Protein AF-A0A971RQ52-F1 (afdb_monomer)

Sequence (105 aa):
MNNKNRVVSRLRALEQRAQALRQQANAPQRPRDQDSVLWMSSLDIIGELLSVVEQLAADRINVGEEMPFACPHCHSSVAVPYEAVTQAAARCPACGETVLLANPT

Mean predicted aligned error: 14.5 Å

pLDDT: mean 77.42, std 12.71, range [38.72, 94.38]

Foldseek 3Di:
DDPVVVLVVLVVVLVVLVVVLVVLVPDPDDDPVVVVVSVVSVVVSVVSVVVSVVVVVVVCVPVPQWDFDQDPPPRDTDTFGVVCVVVQWTQDPVPRDIGRNPDDD

Solvent-accessible surface area (backbone atoms only — not comparable to full-atom values): 6282 Å² total; per-residue (Å²): 133,61,68,66,59,55,53,53,54,50,53,55,51,50,51,52,52,52,53,53,50,51,52,64,75,64,48,95,81,72,62,82,74,49,55,59,53,52,51,53,54,49,50,54,52,50,54,53,49,49,52,51,50,50,51,52,48,64,69,39,65,62,73,79,37,46,41,88,42,70,38,90,87,77,70,46,78,40,77,41,50,45,68,29,59,77,67,29,42,38,68,37,88,89,79,67,50,75,43,70,48,76,77,86,125

Structure (mmCIF, N/CA/C/O backbone):
data_AF-A0A971RQ52-F1
#
_entry.id   AF-A0A971RQ52-F1
#
loop_
_atom_site.group_PDB
_atom_site.id
_atom_site.type_symbol
_atom_site.label_atom_id
_atom_site.label_alt_id
_atom_site.label_comp_id
_atom_site.label_asym_id
_atom_site.label_entity_id
_atom_site.label_seq_id
_atom_site.pdbx_PDB_ins_code
_atom_site.Cartn_x
_atom_site.Cartn_y
_atom_site.Cartn_z
_atom_site.occupancy
_atom_site.B_iso_or_equiv
_atom_site.auth_seq_id
_atom_site.auth_comp_id
_atom_site.auth_asym_id
_atom_site.auth_atom_id
_atom_site.pdbx_PDB_model_num
ATOM 1 N N . MET A 1 1 ? -7.376 -8.516 -11.786 1.00 51.00 1 MET A N 1
ATOM 2 C CA . MET A 1 1 ? -7.692 -7.426 -10.828 1.00 51.00 1 MET A CA 1
ATOM 3 C C . MET A 1 1 ? -6.418 -6.633 -10.566 1.00 51.00 1 MET A C 1
ATOM 5 O O . MET A 1 1 ? -5.394 -7.252 -10.327 1.00 51.00 1 MET A O 1
ATOM 9 N N . ASN A 1 2 ? -6.457 -5.301 -10.677 1.00 67.25 2 ASN A N 1
ATOM 10 C CA . ASN A 1 2 ? -5.288 -4.420 -10.522 1.00 67.25 2 ASN A CA 1
ATOM 11 C C . ASN A 1 2 ? -4.783 -4.429 -9.060 1.00 67.25 2 ASN A C 1
ATOM 13 O O . ASN A 1 2 ? -5.599 -4.291 -8.144 1.00 67.25 2 ASN A O 1
ATOM 17 N N . ASN A 1 3 ? -3.469 -4.579 -8.847 1.00 69.81 3 ASN A N 1
ATOM 18 C CA . ASN A 1 3 ? -2.820 -4.630 -7.528 1.00 69.81 3 ASN A CA 1
ATOM 19 C C . ASN A 1 3 ? -3.196 -3.415 -6.651 1.00 69.81 3 ASN A C 1
ATOM 21 O O . ASN A 1 3 ? -3.558 -3.554 -5.482 1.00 69.81 3 ASN A O 1
ATOM 25 N N . LYS A 1 4 ? -3.317 -2.236 -7.277 1.00 71.81 4 LYS A N 1
ATOM 26 C CA . LYS A 1 4 ? -3.817 -1.006 -6.647 1.00 71.81 4 LYS A CA 1
ATOM 27 C C . LYS A 1 4 ? -5.192 -1.178 -5.990 1.00 71.81 4 LYS A C 1
ATOM 29 O O . LYS A 1 4 ? -5.390 -0.751 -4.857 1.00 71.81 4 LYS A O 1
ATOM 34 N N . ASN A 1 5 ? -6.147 -1.815 -6.671 1.00 77.38 5 ASN A N 1
ATOM 35 C CA . ASN A 1 5 ? -7.508 -1.978 -6.143 1.00 77.38 5 ASN A CA 1
ATOM 36 C C . ASN A 1 5 ? -7.526 -2.909 -4.925 1.00 77.38 5 ASN A C 1
ATOM 38 O O . ASN A 1 5 ? -8.288 -2.682 -3.986 1.00 77.38 5 ASN A O 1
ATOM 42 N N . ARG A 1 6 ? -6.652 -3.923 -4.917 1.00 80.25 6 ARG A N 1
ATOM 43 C CA . ARG A 1 6 ? -6.488 -4.842 -3.787 1.00 80.25 6 ARG A CA 1
ATOM 44 C C . ARG A 1 6 ? -5.914 -4.114 -2.571 1.00 80.25 6 ARG A C 1
ATOM 46 O O . ARG A 1 6 ? -6.480 -4.222 -1.486 1.00 80.25 6 ARG A O 1
ATOM 53 N N . VAL A 1 7 ? -4.867 -3.311 -2.750 1.00 83.69 7 VAL A N 1
ATOM 54 C CA . VAL A 1 7 ? -4.279 -2.514 -1.662 1.00 83.69 7 VAL A CA 1
ATOM 55 C C . VAL A 1 7 ? -5.283 -1.509 -1.094 1.00 83.69 7 VAL A C 1
ATOM 57 O O . VAL A 1 7 ? -5.482 -1.456 0.118 1.00 83.69 7 VAL A O 1
ATOM 60 N N . VAL A 1 8 ? -5.989 -0.773 -1.956 1.00 85.12 8 VAL A N 1
ATOM 61 C CA . VAL A 1 8 ? -7.008 0.199 -1.527 1.00 85.12 8 VAL A CA 1
ATOM 62 C C . VAL A 1 8 ? -8.131 -0.476 -0.735 1.00 85.12 8 VAL A C 1
ATOM 64 O O . VAL A 1 8 ? -8.551 0.049 0.295 1.00 85.12 8 VAL A O 1
ATOM 67 N N . SER A 1 9 ? -8.597 -1.657 -1.163 1.00 86.44 9 SER A N 1
ATOM 68 C CA . SER A 1 9 ? -9.614 -2.399 -0.404 1.00 86.44 9 SER A CA 1
ATOM 69 C C . SER A 1 9 ? -9.130 -2.828 0.984 1.00 86.44 9 SER A C 1
ATOM 71 O O . SER A 1 9 ? -9.886 -2.719 1.947 1.00 86.44 9 SER A O 1
ATOM 73 N N . ARG A 1 10 ? -7.862 -3.245 1.109 1.00 90.31 10 ARG A N 1
ATOM 74 C CA . ARG A 1 10 ? -7.265 -3.654 2.388 1.00 90.31 10 ARG A CA 1
ATOM 75 C C . ARG A 1 10 ? -7.095 -2.472 3.337 1.00 90.31 10 ARG A C 1
ATOM 77 O O . ARG A 1 10 ? -7.465 -2.575 4.500 1.00 90.31 10 ARG A O 1
ATOM 84 N N . LEU A 1 11 ? -6.619 -1.330 2.836 1.00 89.00 11 LEU A N 1
ATOM 85 C CA . LEU A 1 11 ? -6.492 -0.105 3.634 1.00 89.00 11 LEU A CA 1
ATOM 86 C C . LEU A 1 11 ? -7.840 0.362 4.184 1.00 89.00 11 LEU A C 1
ATOM 88 O O . LEU A 1 11 ? -7.943 0.672 5.368 1.00 89.00 11 LEU A O 1
ATOM 92 N N . ARG A 1 12 ? -8.893 0.345 3.358 1.00 92.25 12 ARG A N 1
ATOM 93 C CA . ARG A 1 12 ? -10.243 0.71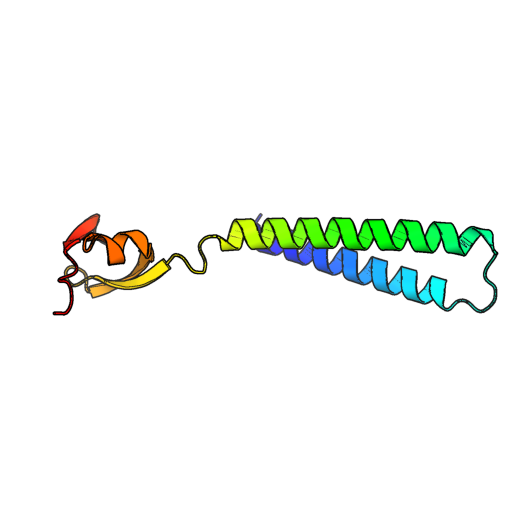2 3.807 1.00 92.25 12 ARG A CA 1
ATOM 94 C C . ARG A 1 12 ? -10.765 -0.243 4.888 1.00 92.25 12 ARG A C 1
ATOM 96 O O . ARG A 1 12 ? -11.385 0.207 5.847 1.00 92.25 12 ARG A O 1
ATOM 103 N N . ALA A 1 13 ? -10.496 -1.543 4.763 1.00 92.50 13 ALA A N 1
ATOM 104 C CA . ALA A 1 13 ? -10.867 -2.524 5.783 1.00 92.50 13 ALA A CA 1
ATOM 105 C C . ALA A 1 13 ? -10.103 -2.309 7.105 1.00 92.50 13 ALA A C 1
ATOM 107 O O . ALA A 1 13 ? -10.697 -2.389 8.182 1.00 92.50 13 ALA A O 1
ATOM 108 N N . LEU A 1 14 ? -8.807 -1.986 7.037 1.00 92.75 14 LEU A N 1
ATOM 109 C CA . LEU A 1 14 ? -7.997 -1.656 8.214 1.00 92.75 14 LEU A CA 1
ATOM 110 C C . LEU A 1 14 ? -8.495 -0.399 8.921 1.00 92.75 14 LEU A C 1
ATOM 112 O O . LEU A 1 14 ? -8.604 -0.384 10.146 1.00 92.75 14 LEU A O 1
ATOM 116 N N . GLU A 1 15 ? -8.849 0.633 8.160 1.00 92.31 15 GLU A N 1
ATOM 117 C CA . GLU A 1 15 ? -9.408 1.866 8.704 1.00 92.31 15 GLU A CA 1
ATOM 118 C C . GLU A 1 15 ? -10.721 1.608 9.455 1.00 92.31 15 GLU A C 1
ATOM 120 O O . GLU A 1 15 ? -10.879 2.054 10.593 1.00 92.31 15 GLU A O 1
ATOM 125 N N . GLN A 1 16 ? -11.631 0.822 8.871 1.00 94.38 16 GLN A N 1
ATOM 126 C CA . GLN A 1 16 ? -12.887 0.435 9.520 1.00 94.38 16 GLN A CA 1
ATOM 127 C C . GLN A 1 16 ? -12.647 -0.334 10.826 1.00 94.38 16 GLN A C 1
ATOM 129 O O . GLN A 1 16 ? -13.270 -0.036 11.846 1.00 94.38 16 GLN A O 1
ATOM 134 N N . ARG A 1 17 ? -11.707 -1.289 10.828 1.00 94.00 17 ARG A N 1
ATOM 135 C CA . ARG A 1 17 ? -11.333 -2.050 12.032 1.00 94.00 17 ARG A CA 1
ATOM 136 C C . ARG A 1 17 ? -10.726 -1.152 13.107 1.00 94.00 17 ARG A C 1
ATOM 138 O O . ARG A 1 17 ? -11.089 -1.279 14.272 1.00 94.00 17 ARG A O 1
ATOM 145 N N . ALA A 1 18 ? -9.862 -0.212 12.730 1.00 91.25 18 ALA A N 1
ATOM 146 C CA . ALA A 1 18 ? -9.271 0.746 13.660 1.00 91.25 18 ALA A CA 1
ATOM 147 C C . ALA A 1 18 ? -10.323 1.687 14.268 1.00 91.25 18 ALA A C 1
ATOM 149 O O . ALA A 1 18 ? -10.275 1.981 15.462 1.00 91.25 18 ALA A O 1
ATOM 150 N N . GLN A 1 19 ? -11.299 2.138 13.475 1.00 91.88 19 GLN A N 1
ATOM 151 C CA . GLN A 1 19 ? -12.418 2.944 13.969 1.00 91.88 19 GLN A CA 1
ATOM 152 C C . GLN A 1 19 ? -13.292 2.158 14.953 1.00 91.88 19 GLN A C 1
ATOM 154 O O . GLN A 1 19 ? -13.595 2.669 16.031 1.00 91.88 19 GLN A O 1
ATOM 159 N N . ALA A 1 20 ? -13.640 0.909 14.631 1.00 90.75 20 ALA A N 1
ATOM 160 C CA . ALA A 1 20 ? -14.389 0.037 15.534 1.00 90.75 20 ALA A CA 1
ATOM 161 C C . ALA A 1 20 ? -13.627 -0.209 16.847 1.00 90.75 20 ALA A C 1
ATOM 163 O O . ALA A 1 20 ? -14.201 -0.100 17.931 1.00 90.75 20 ALA A O 1
ATOM 164 N N . LEU A 1 21 ? -12.315 -0.452 16.764 1.00 89.69 21 LEU A N 1
ATOM 165 C CA . LEU A 1 21 ? -11.467 -0.646 17.937 1.00 89.69 21 LEU A CA 1
ATOM 166 C C . LEU A 1 21 ? -11.418 0.608 18.820 1.00 89.69 21 LEU A C 1
ATOM 168 O O . LEU A 1 21 ? -11.515 0.504 20.039 1.00 89.69 21 LEU A O 1
ATOM 172 N N . ARG A 1 22 ? -11.347 1.805 18.222 1.00 87.69 22 ARG A N 1
ATOM 173 C CA . ARG A 1 22 ? -11.417 3.082 18.956 1.00 87.69 22 ARG A CA 1
ATOM 174 C C . ARG A 1 22 ? -12.754 3.283 19.664 1.00 87.69 22 ARG A C 1
ATOM 176 O O . ARG A 1 22 ? -12.771 3.804 20.772 1.00 87.69 22 ARG A O 1
ATOM 183 N N . GLN A 1 23 ? -13.866 2.880 19.052 1.00 89.31 23 GLN A N 1
ATOM 184 C CA . GLN A 1 23 ? -15.183 2.966 19.691 1.00 89.31 23 GLN A CA 1
ATOM 185 C C . GLN A 1 23 ? -15.268 2.044 20.911 1.00 89.31 23 GLN A C 1
ATOM 187 O O . GLN A 1 23 ? -15.712 2.471 21.975 1.00 89.31 23 GLN A O 1
ATOM 192 N N . GLN A 1 24 ? -14.763 0.814 20.794 1.00 86.31 24 GLN A N 1
ATOM 193 C CA . GLN A 1 24 ? -14.667 -0.123 21.919 1.00 86.31 24 GLN A CA 1
ATOM 194 C C . GLN A 1 24 ? -13.729 0.412 23.015 1.00 86.31 24 GLN A C 1
ATOM 196 O O . GLN A 1 24 ? -14.050 0.360 24.205 1.00 86.31 24 GLN A O 1
ATOM 201 N N . ALA A 1 25 ? -12.615 1.027 22.612 1.00 84.69 25 ALA A N 1
ATOM 202 C CA . ALA A 1 25 ? -11.663 1.695 23.493 1.00 84.69 25 ALA A CA 1
ATOM 203 C C . ALA A 1 25 ? -12.165 3.025 24.095 1.00 84.69 25 ALA A C 1
ATOM 205 O O . ALA A 1 25 ? -11.462 3.617 24.910 1.00 84.69 25 ALA A O 1
ATOM 206 N N . ASN A 1 26 ? -13.375 3.477 23.764 1.00 86.12 26 ASN A N 1
ATOM 207 C CA . ASN A 1 26 ? -14.022 4.638 24.382 1.00 86.12 26 ASN A CA 1
ATOM 208 C C . ASN A 1 26 ? -15.330 4.266 25.101 1.00 86.12 26 ASN A C 1
ATOM 210 O O . ASN A 1 26 ? -16.029 5.144 25.604 1.00 86.12 26 ASN A O 1
ATOM 214 N N . ALA A 1 27 ? -15.676 2.975 25.166 1.00 84.38 27 ALA A N 1
ATOM 215 C CA . ALA A 1 27 ? -16.893 2.526 25.827 1.00 84.38 27 ALA A CA 1
ATOM 216 C C . ALA A 1 27 ? -16.832 2.791 27.352 1.00 84.38 27 ALA A C 1
ATOM 218 O O . ALA A 1 27 ? -15.829 2.442 27.983 1.00 84.38 27 ALA A O 1
ATOM 219 N N . PRO A 1 28 ? -17.891 3.371 27.954 1.00 70.62 28 PRO A N 1
ATOM 220 C CA . PRO A 1 28 ? -17.901 3.824 29.352 1.00 70.62 28 PRO A CA 1
ATOM 221 C C . PRO A 1 28 ? -17.942 2.696 30.397 1.00 70.62 28 PRO A C 1
ATOM 223 O O . PRO A 1 28 ? -17.707 2.948 31.575 1.00 70.62 28 PRO A O 1
ATOM 226 N N . GLN A 1 29 ? -18.224 1.455 29.996 1.00 68.44 29 GLN A N 1
ATOM 227 C CA . GLN A 1 29 ? -18.200 0.280 30.871 1.00 68.44 29 GLN A CA 1
ATOM 228 C C . GLN A 1 29 ? -17.379 -0.813 30.196 1.00 68.44 29 GLN A C 1
ATOM 230 O O . GLN A 1 29 ? -17.898 -1.571 29.377 1.00 68.44 29 GLN A O 1
ATOM 235 N N . ARG A 1 30 ? -16.081 -0.858 30.510 1.00 70.88 30 ARG A N 1
ATOM 236 C CA . ARG A 1 30 ? -15.155 -1.826 29.925 1.00 70.88 30 ARG A CA 1
ATOM 237 C C . ARG A 1 30 ? -14.712 -2.868 30.963 1.00 70.88 30 ARG A C 1
ATOM 239 O O . ARG A 1 30 ? -14.160 -2.480 31.993 1.00 70.88 30 ARG A O 1
ATOM 246 N N . PRO A 1 31 ? -14.942 -4.173 30.735 1.00 74.44 31 PRO A N 1
ATOM 247 C CA . PRO A 1 31 ? -14.378 -5.237 31.559 1.00 74.44 31 PRO A CA 1
ATOM 248 C C . PRO A 1 31 ? -12.845 -5.233 31.499 1.00 74.44 31 PRO A C 1
ATOM 250 O O . PRO A 1 31 ? -12.266 -4.987 30.444 1.00 74.44 31 PRO A O 1
ATOM 253 N N . ARG A 1 32 ? -12.185 -5.565 32.613 1.00 67.06 32 ARG A N 1
ATOM 254 C CA . ARG A 1 32 ? -10.714 -5.558 32.748 1.00 67.06 32 ARG A CA 1
ATOM 255 C C . ARG A 1 32 ? -9.999 -6.492 31.757 1.00 67.06 32 ARG A C 1
ATOM 257 O O . ARG A 1 32 ? -8.908 -6.175 31.303 1.00 67.06 32 ARG A O 1
ATOM 264 N N . ASP A 1 33 ? -10.644 -7.592 31.370 1.00 75.19 33 ASP A N 1
ATOM 265 C CA . ASP A 1 33 ? -10.113 -8.548 30.384 1.00 75.19 33 ASP A CA 1
ATOM 266 C C . ASP A 1 33 ? -10.195 -8.030 28.937 1.00 75.19 33 ASP A C 1
ATOM 268 O O . ASP A 1 33 ? -9.563 -8.573 28.030 1.00 75.19 33 ASP A O 1
ATOM 272 N N . GLN A 1 34 ? -10.953 -6.955 28.696 1.00 79.38 34 GLN A N 1
ATOM 273 C CA . GLN A 1 34 ? -11.123 -6.389 27.362 1.00 79.38 34 GLN A CA 1
ATOM 274 C C . GLN A 1 34 ? -9.897 -5.581 26.918 1.00 79.38 34 GLN A C 1
ATOM 276 O O . GLN A 1 34 ? -9.644 -5.485 25.721 1.00 79.38 34 GLN A O 1
ATOM 281 N N . ASP A 1 35 ? -9.089 -5.057 27.843 1.00 80.25 35 ASP A N 1
ATOM 282 C CA . ASP A 1 35 ? -7.897 -4.275 27.494 1.00 80.25 35 ASP A CA 1
A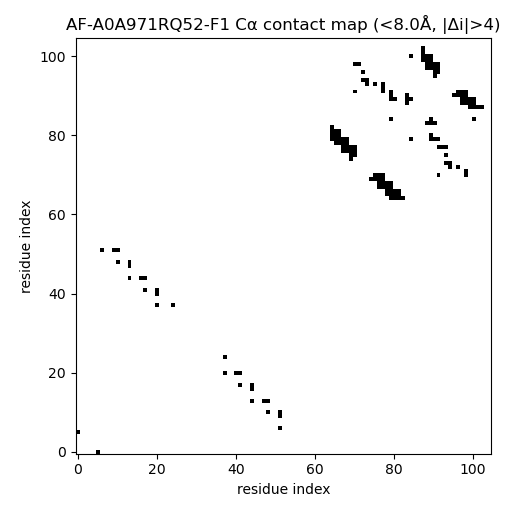TOM 283 C C . ASP A 1 35 ? -6.812 -5.133 26.821 1.00 80.25 35 ASP A C 1
ATOM 285 O O . ASP A 1 35 ? -6.178 -4.685 25.864 1.00 80.25 35 ASP A O 1
ATOM 289 N N . SER A 1 36 ? -6.650 -6.396 27.231 1.00 84.75 36 SER A N 1
ATOM 290 C CA . SER A 1 36 ? -5.746 -7.344 26.560 1.00 84.75 36 SER A CA 1
ATOM 291 C C . SER A 1 36 ? -6.217 -7.685 25.145 1.00 84.75 36 SER A C 1
ATOM 293 O O . SER A 1 36 ? -5.409 -7.748 24.220 1.00 84.75 36 SER A O 1
ATOM 295 N N . VAL A 1 37 ? -7.530 -7.845 24.956 1.00 86.19 37 VAL A N 1
ATOM 296 C CA . VAL A 1 37 ? -8.131 -8.105 23.639 1.00 86.19 37 VAL A CA 1
ATOM 297 C C . VAL A 1 37 ? -7.979 -6.892 22.720 1.00 86.19 37 VAL A C 1
ATOM 299 O O . VAL A 1 37 ? -7.649 -7.049 21.542 1.00 86.19 37 VAL A O 1
ATOM 302 N N . LEU A 1 38 ? -8.165 -5.679 23.249 1.00 87.44 38 LEU A N 1
ATOM 303 C CA . LEU A 1 38 ? -7.953 -4.435 22.507 1.00 87.44 38 LEU A CA 1
ATOM 304 C C . LEU A 1 38 ? -6.488 -4.274 22.095 1.00 87.44 38 LEU A C 1
ATOM 306 O O . LEU A 1 38 ? -6.208 -3.921 20.950 1.00 87.44 38 LEU A O 1
ATOM 310 N N . TRP A 1 39 ? -5.562 -4.578 23.006 1.00 86.25 39 TRP A N 1
ATOM 311 C CA . TRP A 1 39 ? -4.131 -4.557 22.730 1.00 86.25 39 TRP A CA 1
ATOM 312 C C . TRP A 1 39 ? -3.751 -5.541 21.617 1.00 86.25 39 TRP A C 1
ATOM 314 O O . TRP A 1 39 ? -3.159 -5.130 20.621 1.00 86.25 39 TRP A O 1
ATOM 324 N N . MET A 1 40 ? -4.161 -6.808 21.717 1.00 88.44 40 MET A N 1
ATOM 325 C CA . MET A 1 40 ? -3.910 -7.810 20.669 1.00 88.44 40 MET A CA 1
ATOM 326 C C . MET A 1 40 ? -4.506 -7.388 19.321 1.00 88.44 40 MET A C 1
ATOM 328 O O . MET A 1 40 ? -3.814 -7.398 18.308 1.00 88.44 40 MET A O 1
ATOM 332 N N . SER A 1 41 ? -5.748 -6.899 19.321 1.00 89.38 41 SER A N 1
ATOM 333 C CA . SER A 1 41 ? -6.411 -6.413 18.106 1.00 89.38 41 SER A CA 1
ATOM 334 C C . SER A 1 41 ? -5.687 -5.213 17.484 1.00 89.38 41 SER A C 1
ATOM 336 O O . SER A 1 41 ? -5.664 -5.063 16.263 1.00 89.38 41 SER A O 1
ATOM 338 N N . SER A 1 42 ? -5.081 -4.349 18.305 1.00 86.88 42 SER A N 1
ATOM 339 C CA . SER A 1 42 ? -4.270 -3.231 17.817 1.00 86.88 42 SER A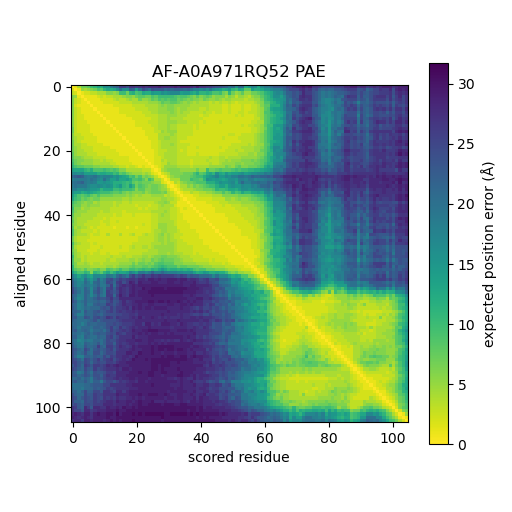 CA 1
ATOM 340 C C . SER A 1 42 ? -2.981 -3.709 17.143 1.00 86.88 42 SER A C 1
ATOM 342 O O . SER A 1 42 ? -2.623 -3.189 16.085 1.00 86.88 42 SER A O 1
ATOM 344 N N . LEU A 1 43 ? -2.332 -4.740 17.695 1.00 90.75 43 LEU A N 1
ATOM 345 C CA . LEU A 1 43 ? -1.127 -5.336 17.120 1.00 90.75 43 LEU A CA 1
ATOM 346 C C . LEU A 1 43 ? -1.422 -6.020 15.781 1.00 90.75 43 LEU A C 1
ATOM 348 O O . LEU A 1 43 ? -0.647 -5.853 14.842 1.00 90.75 43 LEU A O 1
ATOM 352 N N . ASP A 1 44 ? -2.565 -6.696 15.654 1.00 91.12 44 ASP A N 1
ATOM 353 C CA . ASP A 1 44 ? -2.996 -7.305 14.390 1.00 91.12 44 ASP A CA 1
ATOM 354 C C . ASP A 1 44 ? -3.204 -6.255 13.287 1.00 91.12 44 ASP A C 1
ATOM 356 O O . ASP A 1 44 ? -2.776 -6.442 12.147 1.00 91.12 44 ASP A O 1
ATOM 360 N N . ILE A 1 45 ? -3.834 -5.120 13.622 1.00 89.88 45 ILE A N 1
ATOM 361 C CA . IL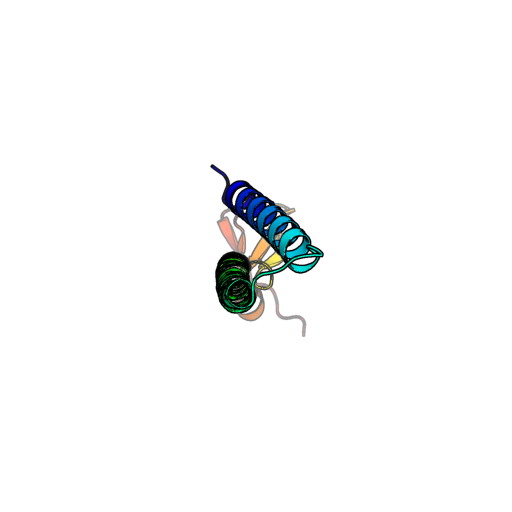E A 1 45 ? -4.032 -4.007 12.679 1.00 89.88 45 ILE A CA 1
ATOM 362 C C . ILE A 1 45 ? -2.684 -3.418 12.250 1.00 89.88 45 ILE A C 1
ATOM 364 O O . ILE A 1 45 ? -2.484 -3.148 11.065 1.00 89.88 45 ILE A O 1
ATOM 368 N N . ILE A 1 46 ? -1.755 -3.225 13.192 1.00 89.00 46 ILE A N 1
ATOM 369 C CA . ILE A 1 46 ? -0.414 -2.702 12.901 1.00 89.00 46 ILE A CA 1
ATOM 370 C C . ILE A 1 46 ? 0.365 -3.678 12.011 1.00 89.00 46 ILE A C 1
ATOM 372 O O . ILE A 1 46 ? 0.953 -3.250 11.020 1.00 89.00 46 ILE A O 1
ATOM 376 N N . GLY A 1 47 ? 0.338 -4.977 12.315 1.00 89.88 47 GLY A N 1
ATOM 377 C CA . GLY A 1 47 ? 1.017 -6.001 11.519 1.00 89.88 47 GLY A CA 1
ATOM 378 C C . GLY A 1 47 ? 0.494 -6.067 10.084 1.00 89.88 47 GLY A C 1
ATOM 379 O O . GLY A 1 47 ? 1.269 -6.115 9.128 1.00 89.88 47 GLY A O 1
ATOM 380 N N . GLU A 1 48 ? -0.824 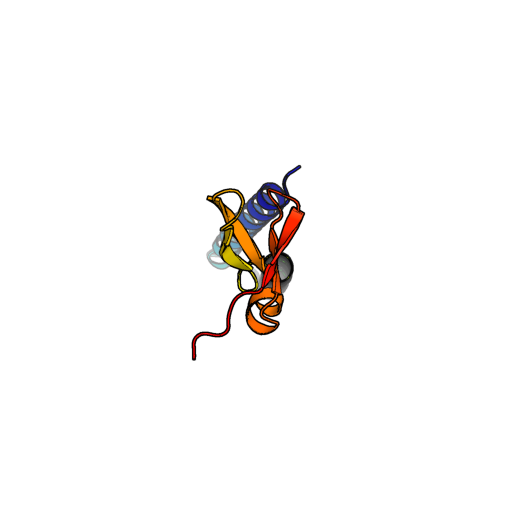-5.988 9.901 1.00 90.88 48 GLU A N 1
ATOM 381 C CA . GLU A 1 48 ? -1.412 -5.977 8.563 1.00 90.88 48 GLU A CA 1
ATOM 382 C C . GLU A 1 48 ? -1.117 -4.671 7.805 1.00 90.88 48 GLU A C 1
ATOM 384 O O . GLU A 1 48 ? -0.864 -4.713 6.597 1.00 90.88 48 GLU A O 1
ATOM 389 N N . LEU A 1 49 ? -1.081 -3.523 8.493 1.00 89.62 49 LEU A N 1
ATOM 390 C CA . LEU A 1 49 ? -0.660 -2.251 7.900 1.00 89.62 49 LEU A CA 1
ATOM 391 C C . LEU A 1 49 ? 0.796 -2.313 7.425 1.00 89.62 49 LEU A C 1
ATOM 393 O O . LEU A 1 49 ? 1.073 -1.909 6.297 1.00 89.62 49 LEU A O 1
ATOM 397 N N . LEU A 1 50 ? 1.704 -2.851 8.244 1.00 85.31 50 LEU A N 1
ATOM 398 C CA . LEU A 1 50 ? 3.106 -3.052 7.871 1.00 85.31 50 LEU A CA 1
ATOM 399 C C . LEU A 1 50 ? 3.222 -3.943 6.633 1.00 85.31 50 LEU A C 1
ATOM 401 O O . LEU A 1 50 ? 3.890 -3.561 5.682 1.00 85.31 50 LEU A O 1
ATOM 405 N N . SER A 1 51 ? 2.475 -5.048 6.572 1.00 87.38 51 SER A N 1
ATOM 406 C CA . SER A 1 51 ? 2.436 -5.913 5.386 1.00 87.38 51 SER A CA 1
ATOM 407 C C . SER A 1 51 ? 1.946 -5.184 4.125 1.00 87.38 51 SER A C 1
ATOM 409 O O . SER A 1 51 ? 2.455 -5.415 3.028 1.00 87.38 51 SER A O 1
ATOM 411 N N . VAL A 1 52 ? 0.955 -4.292 4.244 1.00 85.62 52 VAL A N 1
ATOM 412 C CA . VAL A 1 52 ? 0.502 -3.457 3.116 1.00 85.62 52 VAL A CA 1
ATOM 413 C C . VAL A 1 52 ? 1.583 -2.457 2.701 1.00 85.62 52 VAL A C 1
ATOM 415 O O . VAL A 1 52 ? 1.792 -2.255 1.505 1.00 85.62 52 VAL A O 1
ATOM 418 N N . VAL A 1 53 ? 2.271 -1.844 3.664 1.00 81.19 53 VAL A N 1
ATOM 419 C CA . VAL A 1 53 ? 3.376 -0.911 3.406 1.00 81.19 53 VAL A CA 1
ATOM 420 C C . VAL A 1 53 ? 4.548 -1.625 2.741 1.00 81.19 53 VAL A C 1
ATOM 422 O O . VAL A 1 53 ? 5.080 -1.098 1.776 1.00 81.19 53 VAL A O 1
ATOM 425 N N . GLU A 1 54 ? 4.908 -2.827 3.182 1.00 80.62 54 GLU A N 1
ATOM 426 C CA . GLU A 1 54 ? 5.950 -3.652 2.564 1.00 80.62 54 GLU A CA 1
ATOM 427 C C . GLU A 1 54 ? 5.588 -4.052 1.136 1.00 80.62 54 GLU A C 1
ATOM 429 O O . GLU A 1 54 ? 6.432 -3.962 0.253 1.00 80.62 54 GLU A O 1
ATOM 434 N N . GLN A 1 55 ? 4.331 -4.424 0.871 1.00 78.00 55 GLN A N 1
ATOM 435 C CA . GLN A 1 55 ? 3.868 -4.693 -0.496 1.00 78.00 55 GLN A CA 1
ATOM 436 C C . GLN A 1 55 ? 3.954 -3.447 -1.377 1.00 78.00 55 GLN A C 1
ATOM 438 O O . GLN A 1 55 ? 4.450 -3.518 -2.493 1.00 78.00 55 GLN A O 1
ATOM 443 N N . LEU A 1 56 ? 3.527 -2.292 -0.862 1.00 73.31 56 LEU A N 1
ATOM 444 C CA . LEU A 1 56 ? 3.649 -1.019 -1.569 1.00 73.31 56 LEU A CA 1
ATOM 445 C C . LEU A 1 56 ? 5.104 -0.592 -1.763 1.00 73.31 56 LEU A C 1
ATOM 447 O O . LEU A 1 56 ? 5.406 0.035 -2.769 1.00 73.31 56 LEU A O 1
ATOM 451 N N . ALA A 1 57 ? 5.985 -0.886 -0.808 1.00 68.00 57 ALA A N 1
ATOM 452 C CA . ALA A 1 57 ? 7.409 -0.591 -0.878 1.00 68.00 57 ALA A CA 1
ATOM 453 C C . ALA A 1 57 ? 8.107 -1.504 -1.890 1.00 68.00 57 ALA A C 1
ATOM 455 O O . ALA A 1 57 ? 8.873 -1.005 -2.703 1.00 68.00 57 ALA A O 1
ATOM 456 N N . ALA A 1 58 ? 7.776 -2.797 -1.899 1.00 66.12 58 ALA A N 1
ATOM 457 C CA . ALA A 1 58 ? 8.230 -3.760 -2.896 1.00 66.12 58 ALA A CA 1
ATOM 458 C C . ALA A 1 58 ? 7.737 -3.386 -4.303 1.00 66.12 58 ALA A C 1
ATOM 460 O O . ALA A 1 58 ? 8.516 -3.409 -5.250 1.00 66.12 58 ALA A O 1
ATOM 461 N N . ASP A 1 59 ? 6.483 -2.940 -4.431 1.00 60.91 59 ASP A N 1
ATOM 462 C CA . ASP A 1 59 ? 5.946 -2.393 -5.682 1.00 60.91 59 ASP A CA 1
ATOM 463 C C . ASP A 1 59 ? 6.578 -1.028 -6.043 1.00 60.91 59 ASP A C 1
ATOM 465 O O . ASP A 1 59 ? 6.606 -0.643 -7.212 1.00 60.91 59 ASP A O 1
ATOM 469 N N . ARG A 1 60 ? 7.090 -0.280 -5.053 1.00 49.22 60 ARG A N 1
ATOM 470 C CA . ARG A 1 60 ? 7.796 1.004 -5.221 1.00 49.22 60 ARG A CA 1
ATOM 471 C C . ARG A 1 60 ? 9.297 0.879 -5.452 1.00 49.22 60 ARG A C 1
ATOM 473 O O . ARG A 1 60 ? 9.910 1.923 -5.680 1.00 49.22 60 ARG A O 1
ATOM 480 N N . ILE A 1 61 ? 9.874 -0.325 -5.487 1.00 46.41 61 ILE A N 1
ATOM 481 C CA . ILE A 1 61 ? 11.274 -0.485 -5.915 1.00 46.41 61 ILE A CA 1
ATOM 482 C C . ILE A 1 61 ? 11.480 0.091 -7.335 1.00 46.41 61 ILE A C 1
ATOM 484 O O . ILE A 1 61 ? 12.550 0.598 -7.621 1.00 46.41 61 ILE A O 1
ATOM 488 N N . ASN A 1 62 ? 10.428 0.257 -8.149 1.00 49.56 62 ASN A N 1
ATOM 489 C CA . ASN A 1 62 ? 10.546 0.898 -9.469 1.00 49.56 62 ASN A CA 1
ATOM 490 C C . ASN A 1 62 ? 10.210 2.405 -9.537 1.00 49.56 62 ASN A C 1
ATOM 492 O O . ASN A 1 62 ? 10.265 2.982 -10.617 1.00 49.56 62 ASN A O 1
ATOM 496 N N . VAL A 1 63 ? 9.832 3.084 -8.443 1.00 45.16 63 VAL A N 1
ATOM 497 C CA . VAL A 1 63 ? 9.363 4.497 -8.523 1.00 45.16 63 VAL A CA 1
ATOM 498 C C . VAL A 1 63 ? 10.493 5.520 -8.312 1.00 45.16 63 VAL A C 1
ATOM 500 O O . VAL A 1 63 ? 10.300 6.712 -8.539 1.00 45.16 63 VAL A O 1
ATOM 503 N N . GLY A 1 64 ? 11.683 5.065 -7.913 1.00 50.22 64 GLY A N 1
ATOM 504 C CA . GLY A 1 64 ? 12.909 5.875 -7.866 1.00 50.22 64 GLY A CA 1
ATOM 505 C C . GLY A 1 64 ? 14.001 5.414 -8.833 1.00 50.22 64 GLY A C 1
ATOM 506 O O . GLY A 1 64 ? 14.970 6.141 -9.026 1.00 50.22 64 GLY A O 1
ATOM 507 N N . GLU A 1 65 ? 13.844 4.231 -9.432 1.00 56.84 65 GLU A N 1
ATOM 508 C CA . GLU A 1 65 ? 14.814 3.683 -10.376 1.00 56.84 65 GLU A CA 1
ATOM 509 C C . GLU A 1 65 ? 14.578 4.181 -11.794 1.00 56.84 65 GLU A C 1
ATOM 511 O O . GLU A 1 65 ? 15.500 4.108 -12.575 1.00 56.84 65 GLU A O 1
ATOM 516 N N . GLU A 1 66 ? 13.418 4.729 -12.166 1.00 65.44 66 GLU A N 1
ATOM 517 C CA . GLU A 1 66 ? 13.192 5.164 -13.549 1.00 65.44 66 GLU A CA 1
ATOM 518 C C . GLU A 1 66 ? 13.235 6.692 -13.720 1.00 65.44 66 GLU A C 1
ATOM 520 O O . GLU A 1 66 ? 12.568 7.447 -13.012 1.00 65.44 66 GLU A O 1
ATOM 525 N N . MET A 1 67 ? 14.002 7.163 -14.706 1.00 70.38 67 MET A N 1
ATOM 526 C CA . MET A 1 67 ? 14.110 8.566 -15.102 1.00 70.38 67 MET A CA 1
ATOM 527 C C . MET A 1 67 ? 13.357 8.805 -16.423 1.00 70.38 67 MET A C 1
ATOM 529 O O . MET A 1 67 ? 13.442 7.976 -17.335 1.00 70.38 67 MET A O 1
ATOM 533 N N . PRO A 1 68 ? 12.635 9.935 -16.577 1.00 75.8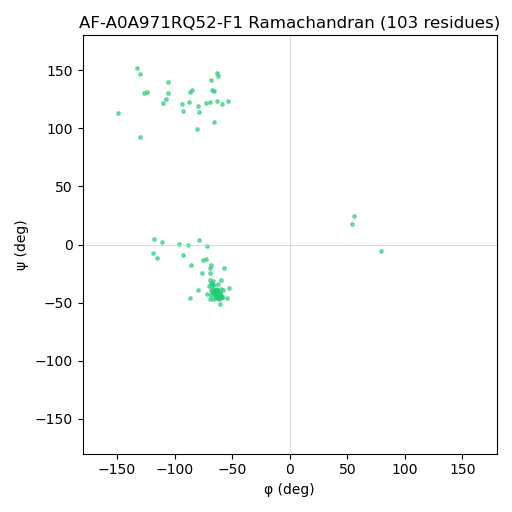1 68 PRO A N 1
ATOM 534 C CA . PRO A 1 68 ? 12.077 10.313 -17.869 1.00 75.81 68 PRO A CA 1
ATOM 535 C C . PRO A 1 68 ? 13.204 10.572 -18.876 1.00 75.81 68 PRO A C 1
ATOM 537 O O . PRO A 1 68 ? 14.065 11.424 -18.668 1.00 75.81 68 PRO A O 1
ATOM 540 N N . PHE A 1 69 ? 13.164 9.855 -19.991 1.00 79.19 69 PHE A N 1
ATOM 541 C CA . PHE A 1 69 ? 14.118 9.938 -21.086 1.00 79.19 69 PHE A CA 1
ATOM 542 C C . PHE A 1 69 ? 13.379 10.179 -22.403 1.00 79.19 69 PHE A C 1
ATOM 544 O O . PHE A 1 69 ? 12.425 9.477 -22.741 1.00 79.19 69 PHE A O 1
ATOM 551 N N . ALA A 1 70 ? 13.824 11.173 -23.169 1.00 81.94 70 ALA A N 1
ATOM 552 C CA . ALA A 1 70 ? 13.334 11.405 -24.520 1.00 81.94 70 ALA A CA 1
ATOM 553 C C . ALA A 1 70 ? 14.239 10.671 -25.511 1.00 81.94 70 ALA A C 1
ATOM 555 O O . ALA A 1 70 ? 15.413 11.011 -25.657 1.00 81.94 70 ALA A O 1
ATOM 556 N N . CYS A 1 71 ? 13.699 9.669 -26.206 1.00 81.12 71 CYS A N 1
ATOM 557 C CA . CYS A 1 71 ? 14.476 8.949 -27.205 1.00 81.12 71 CYS A CA 1
ATOM 558 C C . CYS A 1 71 ? 14.762 9.857 -28.416 1.00 81.12 71 CYS A C 1
ATOM 560 O O . CYS A 1 71 ? 13.812 10.304 -29.059 1.00 81.12 71 CYS A O 1
ATOM 562 N N . PRO A 1 72 ? 16.031 10.087 -28.799 1.00 81.19 72 PRO A N 1
ATOM 563 C CA . PRO A 1 72 ? 16.369 10.920 -29.953 1.00 81.19 72 PRO A CA 1
ATOM 564 C C . PRO A 1 72 ? 15.968 10.295 -31.296 1.00 81.19 72 PRO A C 1
ATOM 566 O O . PRO A 1 72 ? 15.909 11.006 -32.290 1.00 81.19 72 PRO A O 1
ATOM 569 N N . HIS A 1 73 ? 15.704 8.984 -31.345 1.00 84.00 73 HIS A N 1
ATOM 570 C CA . HIS A 1 73 ? 15.371 8.288 -32.590 1.00 84.00 73 HIS A CA 1
ATOM 571 C C . HIS A 1 73 ? 13.876 8.352 -32.923 1.00 84.00 73 HIS A C 1
ATOM 573 O O . HIS A 1 73 ? 13.497 8.632 -34.054 1.00 84.00 73 HIS A O 1
ATOM 579 N N . CYS A 1 74 ? 13.014 8.097 -31.936 1.00 84.88 74 CYS A N 1
ATOM 580 C CA . CYS A 1 74 ? 11.561 8.062 -32.130 1.00 84.88 74 CYS A CA 1
ATOM 581 C C . CYS A 1 74 ? 10.824 9.226 -31.457 1.00 84.88 74 CYS A C 1
ATOM 583 O O . CYS A 1 74 ? 9.595 9.256 -31.475 1.00 84.88 74 CYS A O 1
ATOM 585 N N . HIS A 1 75 ? 11.556 10.148 -30.822 1.00 84.69 75 HIS A N 1
ATOM 586 C CA . HIS A 1 75 ? 11.032 11.313 -30.098 1.00 84.69 75 HIS A CA 1
ATOM 587 C C . HIS A 1 75 ? 9.980 10.984 -29.027 1.00 84.69 75 HIS A C 1
ATOM 589 O O . HIS A 1 75 ? 9.250 11.860 -28.568 1.00 84.69 75 HIS A O 1
ATOM 595 N N . SER A 1 76 ? 9.904 9.719 -28.606 1.00 80.94 76 SER A N 1
ATOM 596 C CA . SER A 1 76 ? 8.984 9.269 -27.569 1.00 80.94 76 SER A CA 1
ATOM 597 C C . SER A 1 76 ? 9.595 9.503 -26.193 1.00 80.94 76 SER A C 1
ATOM 599 O O . SER A 1 76 ? 10.748 9.139 -25.945 1.00 80.94 76 SER A O 1
ATOM 601 N N . SER A 1 77 ? 8.801 10.078 -25.293 1.00 82.69 77 SER A N 1
ATOM 602 C CA . SER A 1 77 ? 9.132 10.176 -23.872 1.00 82.69 77 SER A CA 1
ATOM 603 C C . SER A 1 77 ? 8.828 8.846 -23.193 1.00 82.69 77 SER A C 1
ATOM 605 O O . SER A 1 77 ? 7.688 8.384 -23.201 1.00 82.69 77 SER A O 1
ATOM 607 N N . VAL A 1 78 ? 9.852 8.227 -22.621 1.00 77.88 78 VAL A N 1
ATOM 608 C CA . VAL A 1 78 ? 9.808 6.892 -22.017 1.00 77.88 78 VAL A CA 1
ATOM 609 C C . VAL A 1 78 ? 10.472 6.926 -20.642 1.00 77.88 78 VAL A C 1
ATOM 611 O O . VAL A 1 78 ? 11.343 7.754 -20.393 1.00 77.88 78 VAL A O 1
ATOM 614 N N . ALA A 1 79 ? 10.057 6.044 -19.739 1.00 79.44 79 ALA A N 1
ATOM 615 C CA . ALA A 1 79 ? 10.751 5.830 -18.473 1.00 79.44 79 ALA A CA 1
ATOM 616 C C . ALA A 1 79 ? 11.869 4.798 -18.699 1.00 79.44 79 ALA A C 1
ATOM 618 O O . ALA A 1 79 ? 11.631 3.776 -19.346 1.00 79.44 79 ALA A O 1
ATOM 619 N N . VAL A 1 80 ? 13.089 5.092 -18.244 1.00 75.06 80 VAL A N 1
ATOM 620 C CA . VAL A 1 80 ? 14.242 4.176 -18.328 1.00 75.06 80 VAL A CA 1
ATOM 621 C C . VAL A 1 80 ? 14.918 4.053 -16.966 1.00 75.06 80 VAL A C 1
ATOM 623 O O . VAL A 1 80 ? 14.959 5.050 -16.248 1.00 75.06 80 VAL A O 1
ATOM 626 N N . PRO A 1 81 ? 15.482 2.886 -16.612 1.00 75.56 81 PRO A N 1
ATOM 627 C CA . PRO A 1 81 ? 16.155 2.705 -15.332 1.00 75.56 81 PRO A CA 1
ATOM 628 C C . PRO A 1 81 ? 17.394 3.608 -15.187 1.00 75.56 81 PRO A C 1
ATOM 630 O O . PRO A 1 81 ? 18.096 3.904 -16.156 1.00 75.56 81 PRO A O 1
ATOM 633 N N . TYR A 1 82 ? 17.691 4.037 -13.969 1.00 70.19 82 TYR A N 1
ATOM 634 C CA . TYR A 1 82 ? 18.754 4.961 -13.602 1.00 70.19 82 TYR A CA 1
ATOM 635 C C . TYR A 1 82 ? 20.118 4.300 -13.794 1.00 70.19 82 TYR A C 1
ATOM 637 O O . TYR A 1 82 ? 21.083 4.949 -14.196 1.00 70.19 82 TYR A O 1
ATOM 645 N N . GLU A 1 83 ? 20.196 2.980 -13.621 1.00 67.94 83 GLU A N 1
ATOM 646 C CA . GLU A 1 83 ? 21.356 2.163 -13.971 1.00 67.94 83 GLU A CA 1
ATOM 647 C C . GLU A 1 83 ? 21.701 2.306 -15.457 1.00 67.94 83 GLU A C 1
ATOM 649 O O . GLU A 1 83 ? 22.870 2.424 -15.807 1.00 67.94 83 GLU A O 1
ATOM 654 N N . ALA A 1 84 ? 20.702 2.369 -16.343 1.00 68.50 84 ALA A N 1
ATOM 655 C CA . ALA A 1 84 ? 20.937 2.569 -17.773 1.00 68.50 84 ALA A CA 1
ATOM 656 C C . ALA A 1 84 ? 21.472 3.981 -18.075 1.00 68.50 84 ALA A C 1
ATOM 658 O O . ALA A 1 84 ? 22.305 4.166 -18.964 1.00 68.50 84 ALA A O 1
ATOM 659 N N . VAL A 1 85 ? 21.051 4.981 -17.294 1.00 65.50 85 VAL A N 1
ATOM 660 C CA . VAL A 1 85 ? 21.587 6.348 -17.381 1.00 65.50 85 VAL A CA 1
ATOM 661 C C . VAL A 1 85 ? 23.032 6.411 -16.881 1.00 65.50 85 VAL A C 1
ATOM 663 O O . VAL A 1 85 ? 23.894 6.951 -17.570 1.00 65.50 85 VAL A O 1
ATOM 666 N N . THR A 1 86 ? 23.328 5.812 -15.726 1.00 62.12 86 THR A N 1
ATOM 667 C CA . THR A 1 86 ? 24.689 5.771 -15.155 1.00 62.12 86 THR A CA 1
ATOM 668 C C . THR A 1 86 ? 25.667 4.938 -15.983 1.00 62.12 86 THR A C 1
ATOM 670 O O . THR A 1 86 ? 26.845 5.278 -16.058 1.00 62.12 86 THR A O 1
ATOM 673 N N . GLN A 1 87 ? 25.191 3.892 -16.661 1.00 69.38 87 GLN A N 1
ATOM 674 C CA . GLN A 1 87 ? 25.973 3.110 -17.624 1.00 69.38 87 GLN A CA 1
ATOM 675 C C . GLN A 1 87 ? 26.099 3.793 -18.995 1.00 69.38 87 GLN A C 1
ATOM 677 O O . GLN A 1 87 ? 26.677 3.210 -19.912 1.00 69.38 87 GLN A O 1
ATOM 682 N N . ALA A 1 88 ? 25.581 5.020 -19.146 1.00 70.06 88 ALA A N 1
ATOM 683 C CA . ALA A 1 88 ? 25.615 5.801 -20.380 1.00 70.06 88 ALA A CA 1
ATOM 684 C C . ALA A 1 88 ? 24.994 5.071 -21.591 1.00 70.06 88 ALA A C 1
ATOM 686 O O . ALA A 1 88 ? 25.327 5.359 -22.741 1.00 70.06 88 ALA A O 1
ATOM 687 N N . ALA A 1 89 ? 24.084 4.125 -21.354 1.00 76.06 89 ALA A N 1
ATOM 688 C CA . ALA A 1 89 ? 23.476 3.300 -22.387 1.00 76.06 89 ALA A CA 1
ATOM 689 C C . ALA A 1 89 ? 22.049 2.914 -21.988 1.00 76.06 89 ALA A C 1
ATOM 691 O O . ALA A 1 89 ? 21.841 2.130 -21.066 1.00 76.06 89 ALA A O 1
ATOM 692 N N . ALA A 1 90 ? 21.058 3.421 -22.722 1.00 78.88 90 ALA A N 1
ATOM 693 C CA . ALA A 1 90 ? 19.649 3.127 -22.489 1.00 78.88 90 ALA A CA 1
ATOM 694 C C . ALA A 1 90 ? 18.986 2.554 -23.741 1.00 78.88 90 ALA A C 1
ATOM 696 O O . ALA A 1 90 ? 19.084 3.116 -24.831 1.00 78.88 90 ALA A O 1
ATOM 697 N N . ARG A 1 91 ? 18.265 1.440 -23.586 1.00 81.62 91 ARG A N 1
ATOM 698 C CA . ARG A 1 91 ? 17.430 0.885 -24.655 1.00 81.62 91 ARG A CA 1
ATOM 699 C C . ARG A 1 91 ? 16.049 1.522 -24.603 1.00 81.62 91 ARG A C 1
ATOM 701 O O . ARG A 1 91 ? 15.369 1.441 -23.585 1.00 81.62 91 ARG A O 1
ATOM 708 N N . CYS A 1 92 ? 15.621 2.142 -25.696 1.00 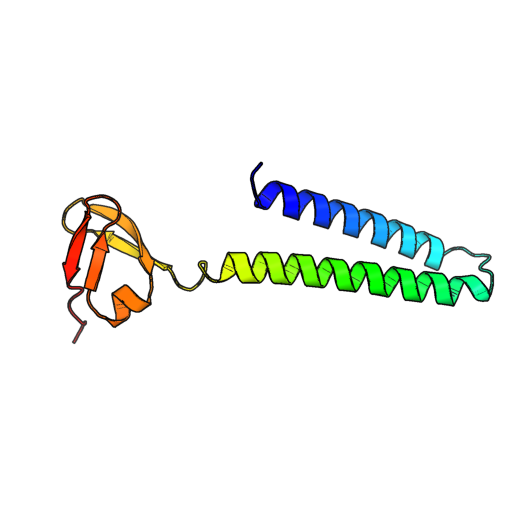81.31 92 CYS A N 1
ATOM 709 C CA . CYS A 1 92 ? 14.306 2.752 -25.784 1.00 81.31 92 CYS A CA 1
ATOM 710 C C . CYS A 1 92 ? 13.218 1.667 -25.890 1.00 81.31 92 CYS A C 1
ATOM 712 O O . CYS A 1 92 ? 13.222 0.906 -26.858 1.00 81.31 92 CYS A O 1
ATOM 714 N N . PRO A 1 93 ? 12.237 1.612 -24.974 1.00 78.56 93 PRO A N 1
ATOM 715 C CA . PRO A 1 93 ? 11.135 0.657 -25.069 1.00 78.56 93 PRO A CA 1
ATOM 716 C C . PRO A 1 93 ? 10.165 0.944 -26.229 1.00 78.56 93 PRO A C 1
ATOM 718 O O . PRO A 1 93 ? 9.452 0.039 -26.646 1.00 78.56 93 PRO A O 1
ATOM 721 N N . ALA A 1 94 ? 10.131 2.169 -26.771 1.00 81.12 94 ALA A N 1
ATOM 722 C CA . ALA A 1 94 ? 9.200 2.537 -27.843 1.00 81.12 94 ALA A CA 1
ATOM 723 C C . ALA A 1 94 ? 9.653 2.072 -29.239 1.00 81.12 94 ALA A C 1
ATOM 725 O O . ALA A 1 94 ? 8.824 1.650 -30.039 1.00 81.12 94 ALA A O 1
ATOM 726 N N . CYS A 1 95 ? 10.953 2.144 -29.544 1.00 83.44 95 CYS A N 1
ATOM 727 C CA . CYS A 1 95 ? 11.497 1.740 -30.850 1.00 83.44 95 CYS A CA 1
ATOM 728 C C . CYS A 1 95 ? 12.509 0.590 -30.778 1.00 83.44 95 CYS A C 1
ATOM 730 O O . CYS A 1 95 ? 12.918 0.077 -31.812 1.00 83.44 95 CYS A O 1
ATOM 732 N N . GLY A 1 96 ? 12.919 0.171 -29.579 1.00 81.12 96 GLY A N 1
ATOM 733 C CA . GLY A 1 96 ? 13.876 -0.916 -29.376 1.00 81.12 96 GLY A CA 1
ATOM 734 C C . GLY A 1 96 ? 15.344 -0.534 -29.581 1.00 81.12 96 GLY A C 1
ATOM 735 O O . GLY A 1 96 ? 16.202 -1.373 -29.292 1.00 81.12 96 GLY A O 1
ATOM 736 N N . GLU A 1 97 ? 15.621 0.697 -30.023 1.00 82.00 97 GLU A N 1
AT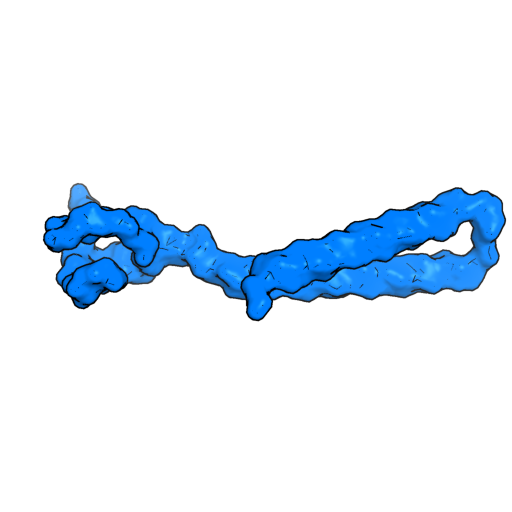OM 737 C CA . GLU A 1 97 ? 16.962 1.237 -30.271 1.00 82.00 97 GLU A CA 1
ATOM 738 C C . GLU A 1 97 ? 17.759 1.443 -28.981 1.00 82.00 97 GLU A C 1
ATOM 740 O O . GLU A 1 97 ? 17.222 1.900 -27.968 1.00 82.00 97 GLU A O 1
ATOM 745 N N . THR A 1 98 ? 19.058 1.155 -29.032 1.00 80.44 98 THR A N 1
ATOM 746 C CA . THR A 1 98 ? 19.990 1.429 -27.931 1.00 80.44 98 THR A CA 1
ATOM 747 C C . THR A 1 98 ? 20.647 2.782 -28.152 1.00 80.44 98 THR A C 1
ATOM 749 O O . THR A 1 98 ? 21.318 3.004 -29.156 1.00 80.44 98 THR A O 1
ATOM 752 N N . VAL A 1 99 ? 20.473 3.685 -27.195 1.00 74.75 99 VAL A N 1
ATOM 753 C CA . VAL A 1 99 ? 21.012 5.041 -27.235 1.00 74.75 99 VAL A CA 1
ATOM 754 C C . VAL A 1 99 ? 22.154 5.144 -26.239 1.00 74.75 99 VAL A C 1
ATOM 756 O O . VAL A 1 99 ? 21.979 4.857 -25.055 1.00 74.75 99 VAL A O 1
ATOM 759 N N . LEU A 1 100 ? 23.317 5.581 -26.718 1.00 75.94 100 LEU A N 1
ATOM 760 C CA . LEU A 1 100 ? 24.418 5.978 -25.851 1.00 75.94 100 LEU A CA 1
ATOM 761 C C . LEU A 1 100 ? 24.126 7.381 -25.321 1.00 75.94 100 LEU A C 1
ATOM 763 O O . LEU A 1 100 ? 24.045 8.347 -26.082 1.00 75.94 100 LEU A O 1
ATOM 767 N N . LEU A 1 101 ? 23.922 7.479 -24.015 1.00 68.31 101 LEU A N 1
ATOM 768 C CA . LEU A 1 101 ? 23.714 8.741 -23.324 1.00 68.31 101 LEU A CA 1
ATOM 769 C C . LEU A 1 101 ? 25.098 9.352 -23.123 1.00 68.31 101 LEU A C 1
ATOM 771 O O . LEU A 1 101 ? 25.844 8.918 -22.252 1.00 68.31 101 LEU A O 1
ATOM 775 N N . ALA A 1 102 ? 25.485 10.296 -23.984 1.00 59.41 102 ALA A N 1
ATOM 776 C CA . ALA A 1 102 ? 26.771 10.970 -23.849 1.00 59.41 102 ALA A CA 1
ATOM 777 C C . ALA A 1 102 ? 26.886 11.559 -22.436 1.00 59.41 102 ALA A C 1
ATOM 779 O O . ALA A 1 102 ? 26.019 12.322 -22.007 1.00 59.41 102 ALA A O 1
ATOM 780 N N . ASN A 1 103 ? 27.936 11.168 -21.713 1.00 46.53 103 ASN A N 1
ATOM 781 C CA . ASN A 1 103 ? 28.223 11.693 -20.386 1.00 46.53 103 ASN A CA 1
ATOM 782 C C . ASN A 1 103 ? 28.402 13.217 -20.523 1.00 46.53 103 ASN A C 1
ATOM 784 O O . ASN A 1 103 ? 29.243 13.628 -21.330 1.00 46.53 103 ASN A O 1
ATOM 788 N N . PRO A 1 104 ? 27.614 14.063 -19.837 1.00 44.09 104 PRO A N 1
ATOM 789 C CA . PRO A 1 104 ? 27.853 15.497 -19.868 1.00 44.09 104 PRO A CA 1
ATOM 790 C C . PRO A 1 104 ? 29.196 15.766 -19.176 1.00 44.09 104 PRO A C 1
ATOM 792 O O . PRO A 1 104 ? 29.309 15.626 -17.961 1.00 44.09 104 PRO A O 1
ATOM 795 N N . THR A 1 105 ? 30.225 16.069 -19.971 1.00 38.72 105 THR A N 1
ATOM 796 C CA . THR A 1 105 ? 31.511 16.625 -19.512 1.00 38.72 105 THR A CA 1
ATOM 797 C C . THR A 1 105 ? 31.328 17.968 -18.833 1.00 38.72 105 THR A C 1
ATOM 799 O O . THR A 1 105 ? 30.526 18.764 -19.378 1.00 38.72 105 THR A O 1
#

Secondary structure (DSSP, 8-state):
--HHHHHHHHHHHHHHHHHHHHHHTT-SS--TTHHHHH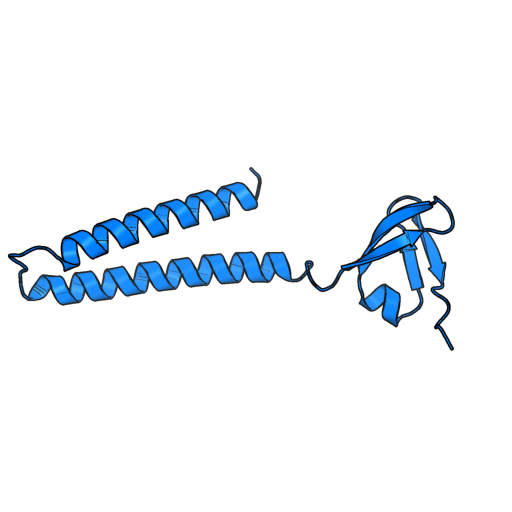HHHHHHHHHHHHHHHHHHHHHGGGTTTEEEEE-TTT--EEEEEHHHHHTTEEE-TTT--EEE-----

Radius of gyration: 23.84 Å; Cα contacts (8 Å, |Δi|>4): 82; chains: 1; bounding box: 50×25×65 Å

Nearest PDB structures (foldseek):
  8vaa-assembly1_Q  TM=8.040E-01  e=4.247E+00  Legionella pneumophila
  8vaa-assembly1_S  TM=8.037E-01  e=4.247E+00  Legionella pneumophila
  8vaa-assembly1_K  TM=8.040E-01  e=6.340E+00  Legionella pneumophila
  5u0p-assembly1_V  TM=4.727E-01  e=3.041E+00  Schizosaccharomyces pombe